Protein AF-A0A932HCQ0-F1 (afdb_monomer)

Structure (mmCIF, N/CA/C/O backbone):
data_AF-A0A932HCQ0-F1
#
_entry.id   AF-A0A932HCQ0-F1
#
loop_
_atom_site.group_PDB
_atom_site.id
_atom_site.type_symbol
_atom_site.label_atom_id
_atom_site.label_alt_id
_atom_site.label_comp_id
_atom_site.label_asym_id
_atom_site.label_entity_id
_atom_site.label_seq_id
_atom_site.pdbx_PDB_ins_code
_atom_site.Cartn_x
_atom_site.Cartn_y
_atom_site.Cartn_z
_atom_site.occupancy
_atom_site.B_iso_or_equiv
_atom_site.auth_seq_id
_atom_site.auth_comp_id
_atom_site.auth_asym_id
_atom_site.auth_atom_id
_atom_site.pdbx_PDB_model_num
ATOM 1 N N . TYR A 1 1 ? -5.897 -1.120 -4.407 1.00 95.81 1 TYR A N 1
ATOM 2 C CA . TYR A 1 1 ? -4.566 -1.693 -4.113 1.00 95.81 1 TYR A CA 1
ATOM 3 C C . TYR A 1 1 ? -3.647 -0.607 -3.575 1.00 95.81 1 TYR A C 1
ATOM 5 O O . TYR A 1 1 ? -3.720 0.512 -4.063 1.00 95.81 1 TYR A O 1
ATOM 13 N N . ILE A 1 2 ? -2.793 -0.929 -2.604 1.00 95.88 2 ILE A N 1
ATOM 14 C CA . ILE A 1 2 ? -1.713 -0.079 -2.096 1.00 95.88 2 ILE A CA 1
ATOM 15 C C . ILE A 1 2 ? -0.405 -0.668 -2.620 1.00 95.88 2 ILE A C 1
ATOM 17 O O . ILE A 1 2 ? -0.048 -1.795 -2.276 1.00 95.88 2 ILE A O 1
ATOM 21 N N . ALA A 1 3 ? 0.284 0.079 -3.474 1.00 94.00 3 ALA A N 1
ATOM 22 C CA . ALA A 1 3 ? 1.606 -0.264 -3.986 1.00 94.00 3 ALA A CA 1
ATOM 23 C C . ALA A 1 3 ? 2.663 0.693 -3.409 1.00 94.00 3 ALA A C 1
ATOM 25 O O . ALA A 1 3 ? 2.333 1.668 -2.736 1.00 94.00 3 ALA A O 1
ATOM 26 N N . GLY A 1 4 ? 3.938 0.418 -3.683 1.00 87.50 4 GLY A N 1
ATOM 27 C CA . GLY A 1 4 ? 5.066 1.234 -3.229 1.00 87.50 4 GLY A CA 1
ATOM 28 C C . GLY A 1 4 ? 5.944 0.519 -2.204 1.00 87.50 4 GLY A C 1
ATOM 29 O O . GLY A 1 4 ? 5.560 -0.489 -1.619 1.00 87.50 4 GLY A O 1
ATOM 30 N N . GLY A 1 5 ? 7.159 1.030 -2.000 1.00 88.56 5 GLY A N 1
ATOM 31 C CA . GLY A 1 5 ? 8.200 0.312 -1.256 1.00 88.56 5 GLY A CA 1
ATOM 32 C C . GLY A 1 5 ? 7.997 0.239 0.261 1.00 88.56 5 GLY A C 1
ATOM 33 O O . GLY A 1 5 ? 8.526 -0.671 0.893 1.00 88.56 5 GLY A O 1
ATOM 34 N N . ILE A 1 6 ? 7.258 1.181 0.857 1.00 94.62 6 ILE A N 1
ATOM 35 C CA . ILE A 1 6 ? 7.033 1.215 2.313 1.00 94.62 6 ILE A CA 1
ATOM 36 C C . ILE A 1 6 ? 5.884 0.286 2.718 1.00 94.62 6 ILE A C 1
ATOM 38 O O . ILE A 1 6 ? 5.989 -0.376 3.745 1.00 94.62 6 ILE A O 1
ATOM 42 N N . ALA A 1 7 ? 4.823 0.176 1.912 1.00 93.44 7 ALA A N 1
ATOM 43 C CA . ALA A 1 7 ? 3.607 -0.543 2.299 1.00 93.44 7 ALA A CA 1
ATOM 44 C C . ALA A 1 7 ? 3.839 -2.025 2.682 1.00 93.44 7 ALA A C 1
ATOM 46 O O . ALA A 1 7 ? 3.351 -2.422 3.740 1.00 93.44 7 ALA A O 1
ATOM 47 N N . PRO A 1 8 ? 4.641 -2.827 1.946 1.00 95.00 8 PRO A N 1
ATOM 48 C CA . PRO A 1 8 ? 4.984 -4.187 2.372 1.00 95.00 8 PRO A CA 1
ATOM 49 C C . PRO A 1 8 ? 5.819 -4.226 3.657 1.00 95.00 8 PRO A C 1
ATOM 51 O O . PRO A 1 8 ? 5.679 -5.150 4.451 1.00 95.00 8 PRO A O 1
ATOM 54 N N . LYS A 1 9 ? 6.673 -3.217 3.887 1.00 95.19 9 LYS A N 1
ATOM 55 C CA . LYS A 1 9 ? 7.555 -3.138 5.066 1.00 95.19 9 LYS A CA 1
ATOM 56 C C . LYS A 1 9 ? 6.790 -2.832 6.353 1.00 95.19 9 LYS A C 1
ATOM 58 O O . LYS A 1 9 ? 7.239 -3.216 7.425 1.00 95.19 9 LYS A O 1
ATOM 63 N N . ILE A 1 10 ? 5.651 -2.145 6.250 1.00 96.12 10 ILE A N 1
ATOM 64 C CA . ILE A 1 10 ? 4.796 -1.782 7.391 1.00 96.12 10 ILE A CA 1
ATOM 65 C C . ILE A 1 10 ? 3.468 -2.550 7.404 1.00 96.12 10 ILE A C 1
ATOM 67 O O . ILE A 1 10 ? 2.523 -2.119 8.063 1.00 96.12 10 ILE A O 1
ATOM 71 N N . VAL A 1 11 ? 3.365 -3.675 6.686 1.00 95.69 11 VAL A N 1
ATOM 72 C CA . VAL A 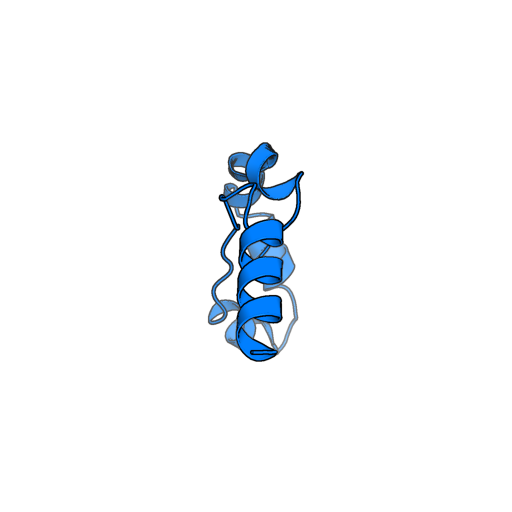1 11 ? 2.093 -4.396 6.506 1.00 95.69 11 VAL A CA 1
ATOM 73 C C . VAL A 1 11 ? 1.442 -4.785 7.836 1.00 95.69 11 VAL A C 1
ATOM 75 O O . VAL A 1 11 ? 0.236 -4.612 7.986 1.00 95.69 11 VAL A O 1
ATOM 78 N N . THR A 1 12 ? 2.237 -5.178 8.835 1.00 96.69 12 THR A N 1
ATOM 79 C CA . THR A 1 12 ? 1.745 -5.487 10.184 1.00 96.69 12 THR A CA 1
ATOM 80 C C . THR A 1 12 ? 1.033 -4.289 10.810 1.00 96.69 12 THR A C 1
ATOM 82 O O . THR A 1 12 ? -0.058 -4.445 11.343 1.00 96.69 12 THR A O 1
ATOM 85 N N . ARG A 1 13 ? 1.584 -3.074 10.665 1.00 96.25 13 ARG A N 1
ATOM 86 C CA . ARG A 1 13 ? 0.945 -1.833 11.140 1.00 96.25 13 ARG A CA 1
ATOM 87 C C . ARG A 1 13 ? -0.338 -1.522 10.375 1.00 96.25 13 ARG A C 1
ATOM 89 O O . ARG A 1 13 ? -1.329 -1.116 10.970 1.00 96.25 13 ARG A O 1
ATOM 96 N N . LEU A 1 14 ? -0.346 -1.730 9.058 1.00 95.94 14 LEU A N 1
ATOM 97 C CA . LEU A 1 14 ? -1.546 -1.522 8.237 1.00 95.94 14 LEU A CA 1
ATOM 98 C C . LEU A 1 14 ?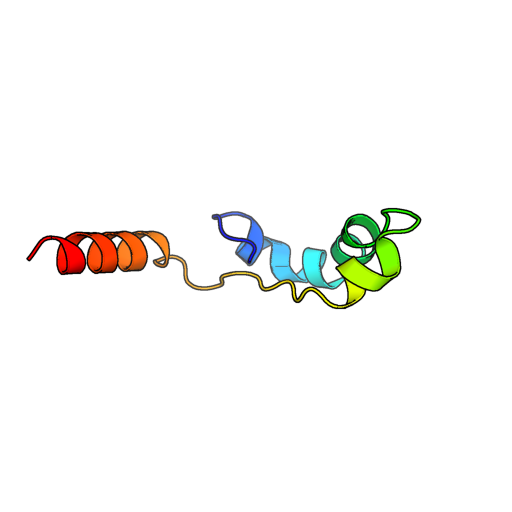 -2.687 -2.475 8.637 1.00 95.94 14 LEU A C 1
ATOM 100 O O . LEU A 1 14 ? -3.857 -2.097 8.560 1.00 95.94 14 LEU A O 1
ATOM 104 N N . GLN A 1 15 ? -2.347 -3.678 9.105 1.00 95.81 15 GLN A N 1
ATOM 105 C CA . GLN A 1 15 ? -3.291 -4.696 9.567 1.00 95.81 15 GLN A CA 1
ATOM 106 C C . GLN A 1 15 ? -3.852 -4.445 10.978 1.00 95.81 15 GLN A C 1
ATOM 108 O O . GLN A 1 15 ? -4.862 -5.049 11.326 1.00 95.81 15 GLN A O 1
ATOM 113 N N . GLU A 1 16 ? -3.308 -3.501 11.760 1.00 97.00 16 GLU A N 1
ATOM 114 C CA . GLU A 1 16 ? -3.837 -3.108 13.089 1.00 97.00 16 GLU A CA 1
ATOM 115 C C . GLU A 1 16 ? -5.219 -2.401 13.014 1.00 97.00 16 GLU A C 1
ATOM 117 O O . GLU A 1 16 ? -5.798 -1.975 14.020 1.00 97.00 16 GLU A O 1
ATOM 122 N N . GLY A 1 17 ? -5.771 -2.230 11.808 1.00 95.19 17 GLY A N 1
ATOM 123 C CA . GLY A 1 17 ? -7.126 -1.728 11.563 1.00 95.19 17 GLY A CA 1
ATOM 124 C C . GLY A 1 17 ? -7.260 -0.205 11.572 1.00 95.19 17 GLY A C 1
ATOM 125 O O . GLY A 1 17 ? -8.263 0.315 11.087 1.00 95.19 17 GLY A O 1
ATOM 126 N N . GLY A 1 18 ? -6.250 0.532 12.049 1.00 97.44 18 GLY A N 1
ATOM 127 C CA . GLY A 1 18 ? -6.240 2.000 12.014 1.00 97.44 18 GLY A CA 1
ATOM 128 C C . GLY A 1 18 ? -6.383 2.554 10.596 1.00 97.44 18 GLY A C 1
ATOM 129 O O . GLY A 1 18 ? -7.160 3.479 10.371 1.00 97.44 18 GLY A O 1
ATOM 130 N N . PHE A 1 19 ? -5.712 1.919 9.630 1.00 96.56 19 PHE A N 1
ATOM 131 C CA . PHE A 1 19 ? -5.818 2.272 8.216 1.00 96.56 19 PHE A CA 1
ATOM 132 C C . PHE A 1 19 ? -7.260 2.150 7.702 1.00 96.56 19 PHE A C 1
ATOM 134 O O . PHE A 1 19 ? -7.798 3.107 7.150 1.00 96.56 19 PHE A O 1
ATOM 141 N N . MET A 1 20 ? -7.903 0.994 7.913 1.00 97.62 20 MET A N 1
ATOM 142 C CA . MET A 1 20 ? -9.262 0.763 7.414 1.00 97.62 20 MET A CA 1
ATOM 143 C C . MET A 1 20 ? -10.283 1.666 8.101 1.00 97.62 20 MET A C 1
ATOM 145 O O . MET A 1 20 ? -11.144 2.200 7.412 1.00 97.62 20 MET A O 1
ATOM 149 N N . ARG A 1 21 ? -10.142 1.925 9.411 1.00 97.88 21 ARG A N 1
ATOM 150 C CA . ARG A 1 21 ? -10.993 2.889 10.129 1.00 97.88 21 ARG A CA 1
ATOM 151 C C . ARG A 1 21 ? -10.940 4.276 9.482 1.00 97.88 21 ARG A C 1
ATOM 153 O O . ARG A 1 21 ? -11.983 4.829 9.153 1.00 97.88 21 ARG A O 1
ATOM 160 N N . ALA A 1 22 ? -9.740 4.806 9.236 1.00 97.75 22 ALA A N 1
ATOM 161 C CA . ALA A 1 22 ? -9.562 6.119 8.607 1.00 97.75 22 ALA A CA 1
ATOM 162 C C . ALA A 1 22 ? -10.023 6.153 7.135 1.00 97.75 22 ALA A C 1
ATOM 164 O O . ALA A 1 22 ? -10.534 7.171 6.652 1.00 97.75 22 ALA A O 1
ATOM 165 N N . PHE A 1 23 ? -9.846 5.042 6.414 1.00 97.81 23 PHE A N 1
ATOM 166 C CA . PHE A 1 23 ? -10.304 4.889 5.035 1.00 97.81 23 PHE A CA 1
ATOM 167 C C . PHE A 1 23 ? -11.833 4.951 4.938 1.00 97.81 23 PHE A C 1
ATOM 169 O O . PHE A 1 23 ? -12.358 5.707 4.121 1.00 97.81 23 PHE A O 1
ATOM 176 N N . THR A 1 24 ? -12.545 4.215 5.797 1.00 98.31 24 THR A N 1
ATOM 177 C CA . THR A 1 24 ? -14.016 4.171 5.801 1.00 98.31 24 THR A CA 1
ATOM 178 C C . THR A 1 24 ? -14.663 5.384 6.464 1.00 98.31 24 THR A C 1
ATOM 180 O O . THR A 1 24 ? -15.846 5.632 6.249 1.00 98.31 24 THR A O 1
ATOM 183 N N . ASP A 1 25 ? -13.924 6.168 7.251 1.00 98.12 25 ASP A N 1
ATOM 184 C CA . ASP A 1 25 ? -14.442 7.362 7.926 1.00 98.12 25 ASP A CA 1
ATOM 185 C C . ASP A 1 25 ? -14.715 8.516 6.940 1.00 98.12 25 ASP A C 1
ATOM 187 O O . ASP A 1 25 ? -13.906 9.430 6.751 1.00 98.12 25 ASP A O 1
ATOM 191 N N . LYS A 1 26 ? -15.829 8.410 6.204 1.00 97.56 26 LYS A N 1
ATOM 192 C CA . LYS A 1 26 ? -16.274 9.346 5.154 1.00 97.56 26 LYS A CA 1
ATOM 193 C C . LYS A 1 26 ? -17.782 9.626 5.239 1.00 97.56 26 LYS A C 1
ATOM 195 O O . LYS A 1 26 ? -18.468 9.753 4.222 1.00 97.56 26 LYS A O 1
ATOM 200 N N . GLY A 1 27 ? -18.316 9.707 6.461 1.00 97.62 27 GLY A N 1
ATOM 201 C CA . GLY A 1 27 ? -19.716 10.053 6.738 1.00 97.62 27 GLY A CA 1
ATOM 202 C C . GLY A 1 27 ? -20.708 9.180 5.962 1.00 97.62 27 GLY A C 1
ATOM 203 O O . GLY A 1 27 ? -20.643 7.955 6.023 1.00 97.62 27 GLY A O 1
ATOM 204 N N . ARG A 1 28 ? -21.593 9.808 5.174 1.00 98.06 28 ARG A N 1
ATOM 205 C CA . ARG A 1 28 ? -22.602 9.118 4.341 1.00 98.06 28 ARG A CA 1
ATOM 206 C C . ARG A 1 28 ? -22.031 8.071 3.374 1.00 98.06 28 ARG A C 1
ATOM 208 O O . ARG A 1 28 ? -22.758 7.178 2.960 1.00 98.06 28 ARG A O 1
ATOM 215 N N . PHE A 1 29 ? -20.748 8.166 3.018 1.00 98.06 29 PHE A N 1
ATOM 216 C CA . PHE A 1 29 ? -20.078 7.202 2.141 1.00 98.06 29 PHE A CA 1
ATOM 217 C C . PHE A 1 29 ? -19.418 6.040 2.892 1.00 98.06 29 PHE A C 1
ATOM 219 O O . PHE A 1 29 ? -18.880 5.144 2.249 1.00 98.06 29 PHE A O 1
ATOM 226 N N . SER A 1 30 ? -19.465 6.017 4.228 1.00 98.19 30 SER A N 1
ATOM 227 C CA . SER A 1 30 ? -18.810 4.984 5.040 1.00 98.19 30 SER A CA 1
ATOM 228 C C . SER A 1 30 ? -19.263 3.570 4.669 1.00 98.19 30 SER A C 1
ATOM 230 O O . SER A 1 30 ? -18.431 2.709 4.389 1.00 98.19 30 SER A O 1
ATOM 232 N N . ALA A 1 31 ? -20.578 3.356 4.542 1.00 97.94 31 ALA A N 1
ATOM 233 C CA . ALA A 1 31 ? -21.136 2.062 4.150 1.00 97.94 31 ALA A CA 1
ATOM 234 C C . ALA A 1 31 ? -20.673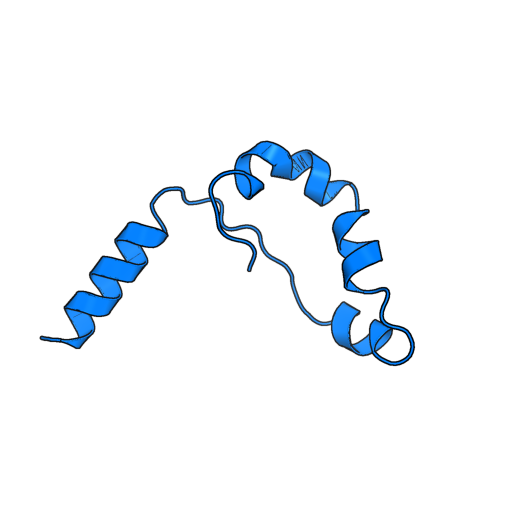 1.621 2.753 1.00 97.94 31 ALA A C 1
ATOM 236 O O . ALA A 1 31 ? -20.344 0.456 2.553 1.00 97.94 31 ALA A O 1
ATOM 237 N N . LEU A 1 32 ? -20.587 2.555 1.800 1.00 98.19 32 LEU A N 1
ATOM 238 C CA . LEU A 1 32 ? -20.082 2.266 0.459 1.00 98.19 32 LEU A CA 1
ATOM 239 C C . LEU A 1 32 ? -18.605 1.860 0.510 1.00 98.19 32 LEU A C 1
ATOM 241 O O . LEU A 1 32 ? -18.231 0.827 -0.038 1.00 98.19 32 LEU A O 1
ATOM 245 N N . LEU A 1 33 ? -17.764 2.638 1.192 1.00 98.06 33 LEU A N 1
ATOM 246 C CA . LEU A 1 33 ? -16.326 2.369 1.263 1.00 98.06 33 LEU A CA 1
ATOM 247 C C . LEU A 1 33 ? -15.990 1.104 2.054 1.00 98.06 33 LEU A C 1
ATOM 249 O O . LEU A 1 33 ? -14.991 0.462 1.746 1.00 98.06 33 LEU A O 1
ATOM 253 N N . ALA A 1 34 ? -16.832 0.697 3.006 1.00 97.31 34 ALA A N 1
ATOM 254 C CA . ALA A 1 34 ? -16.688 -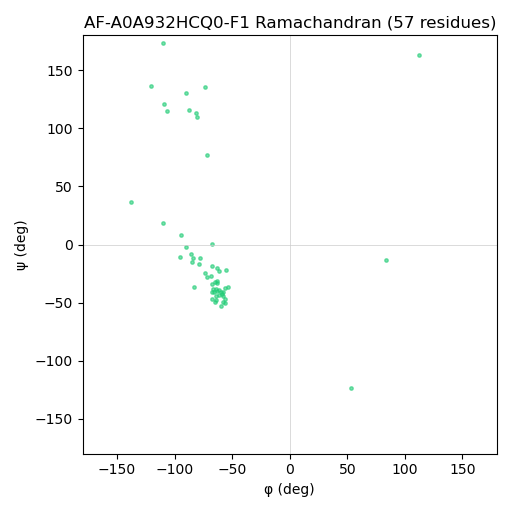0.579 3.702 1.00 97.31 34 ALA A CA 1
ATOM 255 C C . ALA A 1 34 ? -16.796 -1.795 2.759 1.00 97.31 34 ALA A C 1
ATOM 257 O O . ALA A 1 34 ? -16.258 -2.854 3.069 1.00 97.31 34 ALA A O 1
ATOM 258 N N . THR A 1 35 ? -17.445 -1.647 1.596 1.00 98.00 35 THR A N 1
ATOM 259 C CA . THR A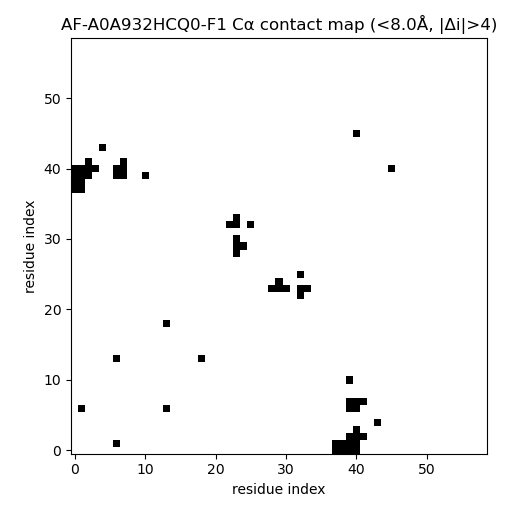 1 35 ? -17.528 -2.708 0.573 1.00 98.00 35 THR A CA 1
ATOM 260 C C . THR A 1 35 ? -16.320 -2.752 -0.363 1.00 98.00 35 THR A C 1
ATOM 262 O O . THR A 1 35 ? -16.161 -3.711 -1.116 1.00 98.00 35 THR A O 1
ATOM 265 N N . VAL A 1 36 ? -15.453 -1.733 -0.334 1.00 97.94 36 VAL A N 1
ATOM 266 C CA . VAL A 1 36 ? -14.308 -1.627 -1.243 1.00 97.94 36 VAL A CA 1
ATOM 267 C C . VAL A 1 36 ? -13.10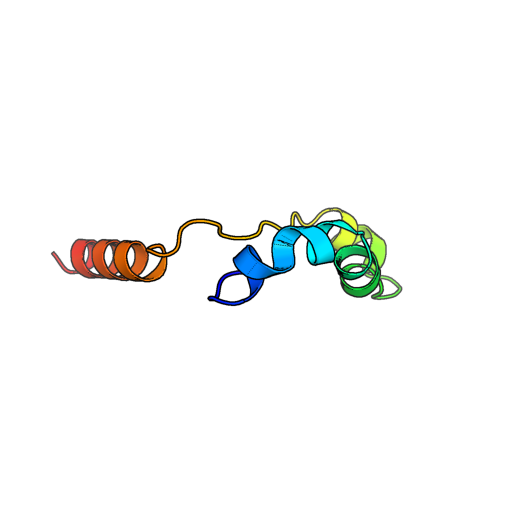9 -2.373 -0.650 1.00 97.94 36 VAL A C 1
ATOM 269 O O . VAL A 1 36 ? -12.578 -1.956 0.383 1.00 97.94 36 VAL A O 1
ATOM 272 N N . PRO A 1 37 ? -12.618 -3.446 -1.295 1.00 97.00 37 PRO A N 1
ATOM 273 C CA . PRO A 1 37 ? -11.495 -4.197 -0.762 1.00 97.00 37 PRO A CA 1
ATOM 274 C C . PRO A 1 37 ? -10.177 -3.431 -0.933 1.00 97.00 37 PRO A C 1
ATOM 276 O O . PRO A 1 37 ? -9.851 -2.902 -2.003 1.00 9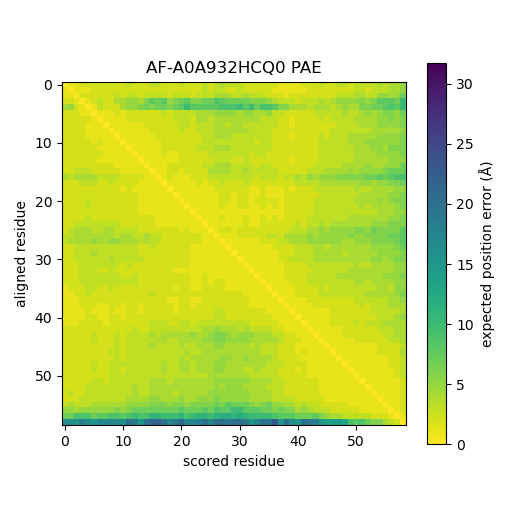7.00 37 PRO A O 1
ATOM 279 N N . VAL A 1 38 ? -9.369 -3.416 0.127 1.00 97.06 38 VAL A N 1
ATOM 280 C CA . VAL A 1 38 ? -8.019 -2.845 0.117 1.00 97.06 38 VAL A CA 1
ATOM 281 C C . VAL A 1 38 ? -6.993 -3.970 0.201 1.00 97.06 38 VAL A C 1
ATOM 283 O O . VAL A 1 38 ? -6.948 -4.726 1.165 1.00 97.06 38 VAL A O 1
ATOM 286 N N . HIS A 1 39 ? -6.125 -4.048 -0.805 1.00 97.06 39 HIS A N 1
ATOM 287 C CA . HIS A 1 39 ? -5.052 -5.041 -0.887 1.00 97.06 39 HIS A CA 1
ATOM 288 C C . HIS A 1 39 ? -3.689 -4.359 -0.949 1.00 97.06 39 HIS A C 1
ATOM 290 O O . HIS A 1 39 ? -3.521 -3.415 -1.722 1.00 97.06 39 HIS A O 1
ATOM 296 N N . VAL A 1 40 ? -2.709 -4.862 -0.201 1.00 97.00 40 VAL A N 1
ATOM 297 C CA . VAL A 1 40 ? -1.307 -4.429 -0.302 1.00 97.00 40 VAL A CA 1
ATOM 298 C C . VAL A 1 40 ? -0.591 -5.294 -1.334 1.00 97.00 40 VAL A C 1
ATOM 300 O O . VAL A 1 40 ? -0.676 -6.520 -1.302 1.00 97.00 40 VAL A O 1
ATOM 303 N N . VAL A 1 41 ? 0.119 -4.661 -2.265 1.00 97.38 41 VAL A N 1
ATOM 304 C CA . VAL A 1 41 ? 0.915 -5.373 -3.266 1.00 97.38 41 VAL A CA 1
ATOM 305 C C . VAL A 1 41 ? 2.239 -5.805 -2.643 1.00 97.38 41 VAL A C 1
ATOM 307 O O . VAL A 1 41 ? 3.107 -4.975 -2.397 1.00 97.38 41 VAL A O 1
ATOM 310 N N . MET A 1 42 ? 2.404 -7.110 -2.421 1.00 96.25 42 MET A N 1
ATOM 311 C CA . MET A 1 42 ? 3.599 -7.674 -1.774 1.00 96.25 42 MET A CA 1
ATOM 312 C C . MET A 1 42 ? 4.761 -7.939 -2.740 1.00 96.25 42 MET A C 1
ATOM 314 O O . MET A 1 42 ? 5.890 -8.149 -2.305 1.00 96.25 42 MET A O 1
ATOM 318 N N . ASN A 1 43 ? 4.507 -7.946 -4.052 1.00 95.00 43 ASN A N 1
ATOM 319 C CA . ASN A 1 43 ? 5.526 -8.264 -5.048 1.00 95.00 43 ASN A CA 1
ATOM 320 C C . ASN A 1 43 ? 6.415 -7.037 -5.343 1.00 95.00 43 ASN A C 1
ATOM 322 O O . ASN A 1 43 ? 5.930 -6.083 -5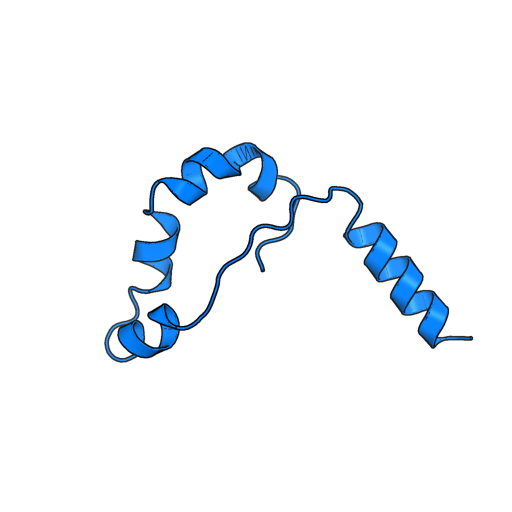.961 1.00 95.00 43 ASN A O 1
ATOM 326 N N . PRO A 1 44 ? 7.718 -7.053 -4.995 1.00 93.12 44 PRO A N 1
ATOM 327 C CA . PRO A 1 44 ? 8.602 -5.904 -5.200 1.00 93.12 44 PRO A CA 1
ATOM 328 C C . PRO A 1 44 ? 8.865 -5.604 -6.683 1.00 93.12 44 PRO A C 1
ATOM 330 O O . PRO A 1 44 ? 9.271 -4.497 -7.023 1.00 93.12 44 PRO A O 1
ATOM 333 N N . LYS A 1 45 ? 8.614 -6.566 -7.580 1.00 94.94 45 LYS A N 1
ATOM 334 C CA . LYS A 1 45 ? 8.805 -6.431 -9.031 1.00 94.94 45 LYS A CA 1
ATOM 335 C C . LYS A 1 45 ? 7.527 -6.023 -9.770 1.00 94.94 45 LYS A C 1
ATOM 337 O O . LYS A 1 45 ? 7.531 -6.013 -10.997 1.00 94.94 45 LYS A O 1
ATOM 342 N N . VAL A 1 46 ? 6.440 -5.668 -9.071 1.00 96.25 46 VAL A N 1
ATOM 343 C CA . VAL A 1 46 ? 5.157 -5.309 -9.713 1.00 96.25 46 VAL A CA 1
ATOM 344 C C . VAL A 1 46 ? 5.307 -4.213 -10.776 1.00 96.25 46 VAL A C 1
ATOM 346 O O . VAL A 1 46 ? 4.682 -4.302 -11.828 1.00 96.25 46 VAL A O 1
ATOM 349 N N . GLY A 1 47 ? 6.187 -3.228 -10.554 1.00 94.69 47 GLY A N 1
ATOM 350 C CA . GLY A 1 47 ? 6.465 -2.179 -11.539 1.00 94.69 47 GLY A CA 1
ATOM 351 C C . GLY A 1 47 ? 7.082 -2.723 -12.831 1.00 94.69 47 GLY A C 1
ATOM 352 O O . GLY A 1 47 ? 6.672 -2.328 -13.918 1.00 94.69 47 GLY A O 1
ATOM 353 N N . LEU A 1 48 ? 8.002 -3.688 -12.721 1.00 97.00 48 LEU A N 1
ATOM 354 C CA . LEU A 1 48 ? 8.620 -4.343 -13.879 1.00 97.00 48 LEU A CA 1
ATOM 355 C C . LEU A 1 48 ? 7.607 -5.194 -14.651 1.00 97.00 48 LEU A C 1
ATOM 357 O O . LEU A 1 48 ? 7.588 -5.153 -15.876 1.00 97.00 48 LEU A O 1
ATOM 361 N N . PHE A 1 49 ? 6.725 -5.917 -13.954 1.00 97.19 49 PHE A N 1
ATOM 362 C CA . PHE A 1 49 ? 5.644 -6.655 -14.613 1.00 97.19 49 PHE A CA 1
ATOM 363 C C . PHE A 1 49 ? 4.659 -5.724 -15.324 1.00 97.19 49 PHE A C 1
ATOM 365 O O . PHE A 1 49 ? 4.223 -6.030 -16.431 1.00 97.19 49 PHE A O 1
ATOM 372 N N . GLY A 1 50 ? 4.346 -4.570 -14.729 1.00 96.06 50 GLY A N 1
ATOM 373 C CA . GLY A 1 50 ? 3.539 -3.538 -15.378 1.00 96.06 50 GLY A CA 1
ATOM 374 C C . GLY A 1 50 ? 4.193 -3.003 -16.654 1.00 96.06 50 GLY A C 1
ATOM 375 O O . GLY A 1 50 ? 3.521 -2.887 -17.676 1.00 96.06 50 GLY A O 1
ATOM 376 N N . ALA A 1 51 ? 5.505 -2.747 -16.617 1.00 97.75 51 ALA A N 1
ATOM 377 C CA . ALA A 1 51 ? 6.271 -2.307 -17.782 1.00 97.75 51 ALA A CA 1
ATOM 378 C C . ALA A 1 51 ? 6.297 -3.368 -18.893 1.00 97.75 51 ALA A C 1
ATOM 380 O O . ALA A 1 51 ? 6.039 -3.043 -20.050 1.00 97.75 51 ALA A O 1
ATOM 381 N N . LEU A 1 52 ? 6.525 -4.639 -18.544 1.00 98.31 52 LEU A N 1
ATOM 382 C CA . LEU A 1 52 ? 6.444 -5.754 -19.490 1.00 98.31 52 LEU A CA 1
ATOM 383 C C . LEU A 1 52 ? 5.059 -5.829 -20.142 1.00 98.31 52 LEU A C 1
ATOM 385 O O . LEU A 1 52 ? 4.958 -5.884 -21.363 1.00 98.31 52 LEU A O 1
ATOM 389 N N . ALA A 1 53 ? 3.993 -5.778 -19.341 1.00 98.06 53 ALA A N 1
ATOM 390 C CA . ALA A 1 53 ? 2.630 -5.820 -19.857 1.00 98.06 53 ALA A CA 1
ATOM 391 C C . ALA A 1 53 ? 2.313 -4.612 -20.754 1.00 98.06 53 ALA A C 1
ATOM 393 O O . ALA A 1 53 ? 1.523 -4.729 -21.685 1.00 98.06 53 ALA A O 1
ATOM 394 N N . ALA A 1 54 ? 2.879 -3.435 -20.477 1.00 98.12 54 ALA A N 1
ATOM 395 C CA . ALA A 1 54 ? 2.738 -2.271 -21.349 1.00 98.12 54 ALA A CA 1
ATOM 396 C C . ALA A 1 54 ? 3.457 -2.490 -22.689 1.00 98.12 54 ALA A C 1
ATOM 398 O O . ALA A 1 54 ? 2.843 -2.288 -23.731 1.00 98.12 54 ALA A O 1
ATOM 399 N N . ALA A 1 55 ? 4.700 -2.980 -22.669 1.00 98.19 55 ALA A N 1
ATOM 400 C CA . ALA A 1 55 ? 5.459 -3.297 -23.879 1.00 98.19 55 ALA A CA 1
ATOM 401 C C . AL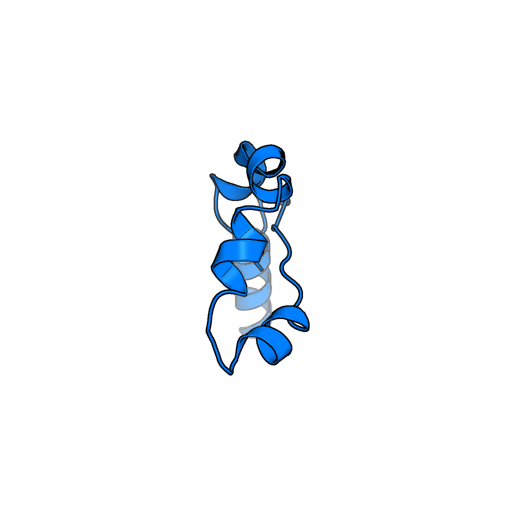A A 1 55 ? 4.765 -4.359 -24.749 1.00 98.19 55 ALA A C 1
ATOM 403 O O . ALA A 1 55 ? 4.689 -4.199 -25.961 1.00 98.19 55 ALA A O 1
ATOM 404 N N . GLN A 1 56 ? 4.184 -5.395 -24.137 1.00 97.81 56 GLN A N 1
ATOM 405 C CA . GLN A 1 56 ? 3.421 -6.432 -24.845 1.00 97.81 56 GLN A CA 1
ATOM 406 C C . GLN A 1 56 ? 2.165 -5.912 -25.553 1.00 97.81 56 GLN A C 1
ATOM 408 O O . GLN A 1 56 ? 1.656 -6.596 -26.425 1.00 97.81 56 GLN A O 1
ATOM 413 N N . ARG A 1 57 ? 1.634 -4.742 -25.177 1.00 96.94 57 ARG A N 1
ATOM 414 C CA . ARG A 1 57 ? 0.484 -4.129 -25.867 1.00 96.94 57 ARG A CA 1
ATOM 415 C C . ARG A 1 57 ? 0.892 -3.282 -27.075 1.00 96.94 57 ARG A C 1
ATOM 417 O O . ARG A 1 57 ? 0.014 -2.791 -27.775 1.00 96.94 57 ARG A O 1
ATOM 424 N N . LEU A 1 58 ? 2.192 -3.049 -27.265 1.00 93.62 58 LEU A N 1
ATOM 425 C CA . LEU A 1 58 ? 2.741 -2.259 -28.372 1.00 93.62 58 LEU A CA 1
ATOM 426 C C . LEU A 1 58 ? 3.187 -3.123 -29.561 1.00 93.62 58 LEU A C 1
ATOM 428 O O . LEU A 1 58 ? 3.513 -2.565 -30.606 1.00 93.62 58 LEU A O 1
ATOM 432 N N . VAL A 1 59 ? 3.235 -4.446 -29.385 1.00 71.06 59 VAL A N 1
ATOM 433 C CA . VAL A 1 59 ? 3.589 -5.448 -30.404 1.00 71.06 59 VAL A CA 1
ATOM 434 C C . VAL A 1 59 ? 2.350 -6.274 -30.710 1.00 71.06 59 VAL A C 1
ATOM 436 O O . VAL A 1 59 ? 2.130 -6.564 -31.904 1.00 71.06 59 VAL A O 1
#

pLDDT: mean 95.98, std 3.87, range [71.06, 98.31]

Sequence (59 aa):
YIAGGIAPKIVTRLQEGGFMRAFTDKGRFSALLATVPVHVVMNPKVGLFGALAAAQRLV

Mean predicted aligned error: 3.0 Å

Foldseek 3Di:
DDEDDVCLVCVVVCVVCPVVVVQLPPPPCNVVSVPPDDDYDNDPCVVVVVVVVVVVVVD

Secondary structure (DSSP, 8-state):
-B-SSSTTTTHHHHHTSHHHHHHH--GGGHHHHHTS---B---TTHHHHHHHHHHTT--

Radius of gyration: 15.32 Å; Cα contacts (8 Å, |Δi|>4): 31; chains: 1; bounding box: 31×18×44 Å

Solvent-accessible surface area (backbone atoms only — not comparable to full-atom values): 3679 Å² total; per-residue (Å²): 107,47,71,61,86,59,54,59,77,44,41,72,64,52,68,71,43,62,53,57,54,61,68,28,68,52,72,94,46,20,72,62,46,68,71,57,81,82,45,75,51,76,60,90,57,52,67,58,55,51,52,50,59,53,55,63,72,77,109